Protein AF-A0A7S1X902-F1 (afdb_monomer_lite)

Organism: NCBI:txid63592

Radius of gyration: 15.9 Å; chains: 1; bounding box: 43×31×39 Å

InterPro domains:
  IPR000760 Inositol monophosphatase-like [PF00459] (7-124)
  IPR050725 CysQ/Inositol Monophosphatase [PTHR43028] (8-121)

pLDDT: mean 76.41, std 21.11, range [36.09, 97.38]

Secondary structure (DSSP, 8-state):
-TTTHHHHHHHHHHHHHHHHHH-TTSEEEESS--S-SS------HHHHHHHHHHHHS--S-TT--PPPGGGTT--GGGEEEEEEEEETHHHHHTT-GGG-EEEEEEEETTEEEEEEEE-TT-STT--

Structure (mmCIF, N/CA/C/O backbone):
data_AF-A0A7S1X902-F1
#
_entry.id   AF-A0A7S1X902-F1
#
loop_
_atom_site.group_PDB
_atom_site.id
_atom_site.type_symbol
_atom_site.label_atom_id
_atom_site.label_alt_id
_atom_site.label_comp_id
_atom_site.label_asym_id
_atom_site.label_entity_id
_atom_site.label_seq_id
_atom_site.pdbx_PDB_ins_code
_atom_site.Cartn_x
_atom_site.Cartn_y
_atom_site.Cartn_z
_atom_site.occupancy
_atom_site.B_iso_or_equiv
_atom_site.auth_seq_id
_atom_site.auth_comp_id
_atom_site.auth_asym_id
_atom_site.auth_atom_id
_atom_site.pdbx_PDB_model_num
ATOM 1 N N . VAL A 1 1 ? 23.448 0.709 -5.675 1.00 41.88 1 VAL A N 1
ATOM 2 C CA . VAL A 1 1 ? 22.577 0.749 -4.478 1.00 41.88 1 VAL A CA 1
ATOM 3 C C . VAL A 1 1 ? 21.946 2.131 -4.307 1.00 41.88 1 VAL A C 1
ATOM 5 O O . VAL A 1 1 ? 20.734 2.201 -4.269 1.00 41.88 1 VAL A O 1
ATOM 8 N N . ALA A 1 2 ? 22.709 3.232 -4.360 1.00 37.72 2 ALA A N 1
ATOM 9 C CA . ALA A 1 2 ? 22.186 4.597 -4.160 1.00 37.72 2 ALA A CA 1
ATOM 10 C C . ALA A 1 2 ? 21.297 5.205 -5.278 1.00 37.72 2 ALA A C 1
ATOM 12 O O . ALA A 1 2 ? 20.726 6.265 -5.068 1.00 37.72 2 ALA A O 1
ATOM 13 N N . LEU A 1 3 ? 21.178 4.585 -6.460 1.00 44.16 3 LEU A N 1
ATOM 14 C CA . LEU A 1 3 ? 20.336 5.106 -7.556 1.00 44.16 3 LEU A CA 1
ATOM 15 C C . LEU A 1 3 ? 18.883 4.598 -7.512 1.00 44.16 3 LEU A C 1
ATOM 17 O O . LEU A 1 3 ? 18.047 5.131 -8.231 1.00 44.16 3 LEU A O 1
ATOM 21 N N . PHE A 1 4 ? 18.589 3.579 -6.696 1.00 51.97 4 PHE A N 1
ATOM 22 C CA . PHE A 1 4 ? 17.301 2.873 -6.727 1.00 51.97 4 PHE A CA 1
ATOM 23 C C . PHE A 1 4 ? 16.324 3.384 -5.673 1.00 51.97 4 PHE A C 1
ATOM 25 O O . PHE A 1 4 ? 15.210 3.728 -6.043 1.00 51.97 4 PHE A O 1
ATOM 32 N N . GLY A 1 5 ? 16.794 3.641 -4.446 1.00 60.34 5 GLY A N 1
ATOM 33 C CA . GLY A 1 5 ? 15.951 4.188 -3.373 1.00 60.34 5 GLY A CA 1
ATOM 34 C C . GLY A 1 5 ? 15.288 5.535 -3.689 1.00 60.34 5 GLY A C 1
ATOM 35 O O . GLY A 1 5 ? 14.361 5.926 -2.998 1.00 60.34 5 GLY A O 1
ATOM 36 N N . GLY A 1 6 ? 15.685 6.232 -4.763 1.00 76.06 6 GLY A N 1
ATOM 37 C CA . GLY A 1 6 ? 14.977 7.427 -5.228 1.00 76.06 6 GLY A CA 1
ATOM 38 C C . GLY A 1 6 ? 13.572 7.138 -5.773 1.00 76.06 6 GLY A C 1
ATOM 39 O O . GLY A 1 6 ? 12.684 7.968 -5.601 1.00 76.06 6 GLY A O 1
ATOM 40 N N . THR A 1 7 ? 13.351 5.980 -6.408 1.00 81.56 7 THR A N 1
ATOM 41 C CA . THR A 1 7 ? 12.036 5.621 -6.977 1.00 81.56 7 THR A CA 1
ATOM 42 C C . THR A 1 7 ? 11.106 5.077 -5.898 1.00 81.56 7 THR A C 1
ATOM 44 O O . THR A 1 7 ? 9.955 5.508 -5.817 1.00 81.56 7 THR A O 1
ATOM 47 N N . ASP A 1 8 ? 11.616 4.195 -5.039 1.00 84.00 8 ASP A N 1
ATOM 48 C CA . ASP A 1 8 ? 10.902 3.631 -3.895 1.00 84.00 8 ASP A CA 1
ATOM 49 C C . ASP A 1 8 ? 10.486 4.755 -2.925 1.00 84.00 8 ASP A C 1
ATOM 51 O O . ASP A 1 8 ? 9.298 4.917 -2.636 1.00 84.00 8 ASP A O 1
ATOM 55 N N . THR A 1 9 ? 11.417 5.650 -2.553 1.00 87.50 9 THR A N 1
ATOM 56 C CA . THR A 1 9 ? 11.124 6.815 -1.690 1.00 87.50 9 THR A CA 1
ATOM 57 C C . THR A 1 9 ? 10.093 7.757 -2.314 1.00 87.50 9 THR A C 1
ATOM 59 O O . THR A 1 9 ? 9.140 8.158 -1.644 1.00 87.50 9 THR A O 1
ATOM 62 N N . ALA A 1 10 ? 10.232 8.103 -3.600 1.00 86.38 10 ALA A N 1
ATOM 63 C CA . ALA A 1 10 ? 9.290 9.008 -4.266 1.00 86.38 10 ALA A CA 1
ATOM 64 C C . ALA A 1 10 ? 7.879 8.405 -4.362 1.00 86.38 10 ALA A C 1
ATOM 66 O O . ALA A 1 10 ? 6.875 9.106 -4.197 1.00 86.38 10 ALA A O 1
ATOM 67 N N . THR A 1 11 ? 7.793 7.097 -4.609 1.00 86.25 11 THR A N 1
ATOM 68 C CA . THR A 1 11 ? 6.516 6.380 -4.670 1.00 86.25 11 THR A CA 1
ATOM 69 C C . THR A 1 11 ? 5.881 6.298 -3.282 1.00 86.25 11 THR A C 1
ATOM 71 O O . THR A 1 11 ? 4.689 6.589 -3.137 1.00 86.25 11 THR A O 1
ATOM 74 N N . GLN A 1 12 ? 6.672 6.011 -2.243 1.00 91.94 12 GLN A N 1
ATOM 75 C CA . GLN A 1 12 ? 6.212 6.033 -0.856 1.00 91.94 12 GLN A CA 1
ATOM 76 C C . GLN A 1 12 ? 5.680 7.412 -0.458 1.00 91.94 12 GLN A C 1
ATOM 78 O O . GLN A 1 12 ? 4.578 7.501 0.088 1.00 91.94 12 GLN A O 1
ATOM 83 N N . GLU A 1 13 ? 6.411 8.487 -0.763 1.00 89.38 13 GLU A N 1
ATOM 84 C CA . GLU A 1 13 ? 5.995 9.858 -0.457 1.00 89.38 13 GLU A CA 1
ATOM 85 C C . GLU A 1 13 ? 4.643 10.183 -1.109 1.00 89.38 13 GLU A C 1
ATOM 87 O O . GLU A 1 13 ? 3.725 10.682 -0.448 1.00 89.38 13 GLU A O 1
ATOM 92 N N . ALA A 1 14 ? 4.480 9.833 -2.389 1.00 87.06 14 ALA A N 1
ATOM 93 C CA . ALA A 1 14 ? 3.240 10.055 -3.121 1.00 87.06 14 ALA A CA 1
ATOM 94 C C . ALA A 1 14 ? 2.047 9.314 -2.488 1.00 87.06 14 ALA A C 1
ATOM 96 O O . ALA A 1 14 ? 0.990 9.920 -2.271 1.00 87.06 14 ALA A O 1
ATOM 97 N N . VAL A 1 15 ? 2.213 8.031 -2.146 1.00 87.69 15 VAL A N 1
ATOM 98 C CA . VAL A 1 15 ? 1.165 7.217 -1.505 1.00 87.69 15 VAL A CA 1
ATOM 99 C C . VAL A 1 15 ? 0.843 7.751 -0.109 1.00 87.69 15 VAL A C 1
ATOM 101 O O . VAL A 1 15 ? -0.319 8.045 0.193 1.00 87.69 15 VAL A O 1
ATOM 104 N N . MET A 1 16 ? 1.858 7.937 0.737 1.00 89.44 16 MET A N 1
ATOM 105 C CA . MET A 1 16 ? 1.683 8.402 2.113 1.00 89.44 16 MET A CA 1
ATOM 106 C C . MET A 1 16 ? 1.008 9.767 2.173 1.00 89.44 16 MET A C 1
ATOM 108 O O . MET A 1 16 ? 0.139 9.978 3.016 1.00 89.44 16 MET A O 1
ATOM 112 N N . ARG A 1 17 ? 1.348 10.687 1.268 1.00 86.31 17 ARG A N 1
ATOM 113 C CA . ARG A 1 17 ? 0.721 12.010 1.192 1.00 86.31 17 ARG A CA 1
ATOM 114 C C . ARG A 1 17 ? -0.782 11.923 0.947 1.00 86.31 17 ARG A C 1
ATOM 116 O O . ARG A 1 17 ? -1.547 12.613 1.622 1.00 86.31 17 ARG A O 1
ATOM 123 N N . VAL A 1 18 ? -1.224 11.074 0.018 1.00 87.31 18 VAL A N 1
ATOM 124 C CA . VAL A 1 18 ? -2.658 10.873 -0.243 1.00 87.31 18 VAL A CA 1
ATOM 125 C C . VAL A 1 18 ? -3.338 10.248 0.973 1.00 87.31 18 VAL A C 1
ATOM 127 O O . VAL A 1 18 ? -4.358 10.771 1.427 1.00 87.31 18 VAL A O 1
ATOM 130 N N . LEU A 1 19 ? -2.756 9.190 1.545 1.00 89.00 19 LEU A N 1
ATOM 131 C CA . LEU A 1 19 ? -3.316 8.500 2.709 1.00 89.00 19 LEU A CA 1
ATOM 132 C C . LEU A 1 19 ? -3.439 9.431 3.925 1.00 89.00 19 LEU A C 1
ATOM 134 O O . LEU A 1 19 ? -4.527 9.548 4.483 1.00 89.00 19 LEU A O 1
ATOM 138 N N . ARG A 1 20 ? -2.374 10.166 4.273 1.00 89.31 20 ARG A N 1
ATOM 139 C CA . ARG A 1 20 ? -2.367 11.143 5.379 1.00 89.31 20 ARG A CA 1
ATOM 140 C C . ARG A 1 20 ? -3.351 12.288 5.152 1.00 89.31 20 ARG A C 1
ATOM 142 O O . ARG A 1 20 ? -3.969 12.753 6.103 1.00 89.31 20 ARG A O 1
ATOM 149 N N . SER A 1 21 ? -3.535 12.730 3.903 1.00 87.06 21 SER A N 1
ATOM 150 C CA . SER A 1 21 ? -4.522 13.775 3.587 1.00 87.06 21 SER A CA 1
ATOM 151 C C . SER A 1 21 ? -5.966 13.318 3.813 1.00 87.06 21 SER A C 1
ATOM 153 O O . SER A 1 21 ? -6.843 14.141 4.077 1.00 87.06 21 SER A O 1
ATOM 155 N N . ARG A 1 22 ? -6.224 12.008 3.693 1.00 88.56 22 ARG A N 1
ATOM 156 C CA . ARG A 1 22 ? -7.566 11.429 3.775 1.00 88.56 22 ARG A CA 1
ATOM 157 C C . ARG A 1 22 ? -7.904 10.890 5.163 1.00 88.56 22 ARG A C 1
ATOM 159 O O . ARG A 1 22 ? -9.053 11.044 5.574 1.00 88.56 22 ARG A O 1
ATOM 166 N N . TRP A 1 23 ? -6.927 10.289 5.837 1.00 90.94 23 TRP A N 1
ATOM 167 C CA . TRP A 1 23 ? -7.042 9.626 7.137 1.00 90.94 23 TRP A CA 1
ATOM 168 C C . TRP A 1 23 ? -5.918 10.098 8.067 1.00 90.94 23 TRP A C 1
ATOM 170 O O . TRP A 1 23 ? -4.895 9.422 8.205 1.00 90.94 23 TRP A O 1
ATOM 180 N N . PRO A 1 24 ? -6.064 11.291 8.665 1.00 89.75 24 PRO A N 1
ATOM 181 C CA . PRO A 1 24 ? -4.991 11.934 9.416 1.00 89.75 24 PRO A CA 1
ATOM 182 C C . PRO A 1 24 ? -4.645 11.226 10.733 1.00 89.75 24 PRO A C 1
ATOM 184 O O . PRO A 1 24 ? -3.543 11.432 11.237 1.00 89.75 24 PRO A O 1
ATOM 187 N N . ASN A 1 25 ? -5.548 10.410 11.293 1.00 93.12 25 ASN A N 1
ATOM 188 C CA . ASN A 1 25 ? -5.330 9.739 12.580 1.00 93.12 25 ASN A CA 1
ATOM 189 C C . ASN A 1 25 ? -4.934 8.261 12.431 1.00 93.12 25 ASN A C 1
ATOM 191 O O . ASN A 1 25 ? -4.598 7.613 13.424 1.00 93.12 25 ASN A O 1
ATOM 195 N N . VAL A 1 26 ? -4.967 7.710 11.212 1.00 94.44 26 VAL A N 1
ATOM 196 C CA . VAL A 1 26 ? -4.538 6.331 10.952 1.00 94.44 26 VAL A CA 1
ATOM 197 C C . VAL A 1 26 ? -3.019 6.241 11.033 1.00 94.44 26 VAL A C 1
ATOM 199 O O . VAL A 1 26 ? -2.293 7.047 10.450 1.00 94.44 26 VAL A O 1
ATOM 202 N N . ARG A 1 27 ? -2.515 5.209 11.715 1.00 95.19 27 ARG A N 1
ATOM 203 C CA . ARG A 1 27 ? -1.086 4.893 11.703 1.00 95.19 27 ARG A CA 1
ATOM 204 C C . ARG A 1 27 ? -0.689 4.355 10.328 1.00 95.19 27 ARG A C 1
ATOM 206 O O . ARG A 1 27 ? -1.307 3.416 9.836 1.00 95.19 27 ARG A O 1
ATOM 213 N N . ILE A 1 28 ? 0.365 4.906 9.732 1.00 95.31 28 ILE A N 1
ATOM 214 C CA . ILE A 1 28 ? 0.895 4.464 8.435 1.00 95.31 28 ILE A CA 1
ATOM 215 C C . ILE A 1 28 ? 2.375 4.125 8.610 1.00 95.31 28 ILE A C 1
ATOM 217 O O . ILE A 1 28 ? 3.124 4.929 9.161 1.00 95.31 28 ILE A O 1
ATOM 221 N N . ILE A 1 29 ? 2.778 2.938 8.163 1.00 95.38 29 ILE A N 1
ATOM 222 C CA . ILE A 1 29 ? 4.152 2.427 8.197 1.00 95.38 29 ILE A CA 1
ATOM 223 C C . ILE A 1 29 ? 4.569 2.144 6.754 1.00 95.38 29 ILE A C 1
ATOM 225 O O . ILE A 1 29 ? 3.860 1.427 6.053 1.00 95.38 29 ILE A O 1
ATOM 229 N N . GLY A 1 30 ? 5.682 2.722 6.314 1.00 93.44 30 GLY A N 1
ATOM 230 C CA . GLY A 1 30 ? 6.291 2.431 5.015 1.00 93.44 30 GLY A CA 1
ATOM 231 C C . GLY A 1 30 ? 7.525 1.552 5.153 1.00 93.44 30 GLY A C 1
ATOM 232 O O . GLY A 1 30 ? 8.081 1.464 6.249 1.00 93.44 30 GLY A O 1
ATOM 233 N N . GLU A 1 31 ? 7.930 0.920 4.058 1.00 92.44 31 GLU A N 1
ATOM 234 C CA . GLU A 1 31 ? 9.201 0.200 3.953 1.00 92.44 31 GLU A CA 1
ATOM 235 C C . GLU A 1 31 ? 10.406 1.148 3.985 1.00 92.44 31 GLU A C 1
ATOM 237 O O . GLU A 1 31 ? 11.365 0.890 4.712 1.00 92.44 31 GLU A O 1
ATOM 242 N N . GLU A 1 32 ? 10.343 2.256 3.241 1.00 90.38 32 GLU A N 1
ATOM 243 C CA . GLU A 1 32 ? 11.486 3.156 3.079 1.00 90.38 32 GLU A CA 1
ATOM 244 C C . GLU A 1 32 ? 11.703 4.027 4.320 1.00 90.38 32 GLU A C 1
ATOM 246 O O . GLU A 1 32 ? 10.752 4.561 4.913 1.00 90.38 32 GLU A O 1
ATOM 251 N N . GLU A 1 33 ? 12.973 4.231 4.681 1.00 81.56 33 GLU A N 1
ATOM 252 C CA . GLU A 1 33 ? 13.362 5.166 5.735 1.00 81.56 33 GLU A CA 1
ATOM 253 C C . GLU A 1 33 ? 12.912 6.577 5.346 1.00 81.56 33 GLU A C 1
ATOM 255 O O . GLU A 1 33 ? 13.377 7.170 4.377 1.00 81.56 33 GLU A O 1
ATOM 260 N N . SER A 1 34 ? 11.969 7.121 6.107 1.00 65.19 34 SER A N 1
ATOM 261 C CA . SER A 1 34 ? 11.492 8.487 5.918 1.00 65.19 34 SER A CA 1
ATOM 262 C C . SER A 1 34 ? 12.113 9.368 6.994 1.00 65.19 34 SER A C 1
ATOM 264 O O . SER A 1 34 ? 12.007 9.049 8.179 1.00 65.19 34 SER A O 1
ATOM 266 N N . GLU A 1 35 ? 12.694 10.505 6.611 1.00 54.53 35 GLU A N 1
ATOM 267 C CA . GLU A 1 35 ? 13.064 11.582 7.539 1.00 54.53 35 GLU A CA 1
ATOM 268 C C . GLU A 1 35 ? 11.798 12.292 8.051 1.00 54.53 35 GLU A C 1
ATOM 270 O O . GLU A 1 35 ? 11.613 13.482 7.837 1.00 54.53 35 GLU A O 1
ATOM 275 N N . ASP A 1 36 ? 10.855 11.566 8.652 1.00 48.66 36 ASP A N 1
ATOM 276 C CA . ASP A 1 36 ? 9.597 12.174 9.081 1.00 48.66 36 ASP A CA 1
ATOM 277 C C . ASP A 1 36 ? 8.962 11.466 10.282 1.00 48.66 36 ASP A C 1
ATOM 279 O O . ASP A 1 36 ? 7.821 11.000 10.267 1.00 48.66 36 ASP A O 1
ATOM 283 N N . GLU A 1 37 ? 9.701 11.464 11.392 1.00 43.88 37 GLU A N 1
ATOM 284 C CA . GLU A 1 37 ? 9.077 11.540 12.712 1.00 43.88 37 GLU A CA 1
ATOM 285 C C . GLU A 1 37 ? 8.704 13.007 13.017 1.00 43.88 37 GLU A C 1
ATOM 287 O O . GLU A 1 37 ? 9.315 13.662 13.857 1.00 43.88 37 GLU A O 1
ATOM 292 N N . GLY A 1 38 ? 7.683 13.544 12.330 1.00 42.34 38 GLY A N 1
ATOM 293 C CA . GLY A 1 38 ? 6.896 14.657 12.879 1.00 42.34 38 GLY A CA 1
ATOM 294 C C . GLY A 1 38 ? 6.762 15.977 12.107 1.00 42.34 38 GLY A C 1
ATOM 295 O O . GLY A 1 38 ? 6.382 16.957 12.754 1.00 42.34 38 GLY A O 1
ATOM 296 N N . ALA A 1 39 ? 6.986 16.080 10.792 1.00 36.09 39 ALA A N 1
ATOM 297 C CA . ALA A 1 39 ? 6.715 17.340 10.088 1.00 36.09 39 ALA A CA 1
ATOM 298 C C . ALA A 1 39 ? 5.285 17.418 9.517 1.00 36.09 39 ALA A C 1
ATOM 300 O O . ALA A 1 39 ? 4.803 16.570 8.768 1.00 36.09 39 ALA A O 1
ATOM 301 N N . GLY A 1 40 ? 4.582 18.480 9.917 1.00 38.72 40 GLY A N 1
ATOM 302 C CA . GLY A 1 40 ? 3.241 18.820 9.458 1.00 38.72 40 GLY A CA 1
ATOM 303 C C . GLY A 1 40 ? 3.151 19.133 7.962 1.00 38.72 40 GLY A C 1
ATOM 304 O O . GLY A 1 40 ? 4.133 19.430 7.288 1.00 38.72 40 GLY A O 1
ATOM 305 N N . ALA A 1 41 ? 1.911 19.082 7.476 1.00 46.12 41 ALA A N 1
ATOM 306 C CA . ALA A 1 41 ? 1.493 19.260 6.092 1.00 46.12 41 ALA A CA 1
ATOM 307 C C . ALA A 1 41 ? 2.227 20.388 5.336 1.00 46.12 41 ALA A C 1
ATOM 309 O O . ALA A 1 41 ? 1.940 21.569 5.535 1.00 46.12 41 ALA A O 1
ATOM 310 N N . ALA A 1 42 ? 3.109 20.012 4.406 1.00 41.69 42 ALA A N 1
ATOM 311 C CA . ALA A 1 42 ? 3.642 20.913 3.389 1.00 41.69 42 ALA A CA 1
ATOM 312 C C . ALA A 1 42 ? 2.782 20.886 2.109 1.00 41.69 42 ALA A C 1
ATOM 314 O O . ALA A 1 42 ? 2.196 19.864 1.739 1.00 41.69 42 ALA A O 1
ATOM 315 N N . ASP A 1 43 ? 2.695 22.057 1.472 1.00 46.88 43 ASP A N 1
ATOM 316 C CA . ASP A 1 43 ? 1.733 22.453 0.439 1.00 46.88 43 ASP A CA 1
ATOM 317 C C . ASP A 1 43 ? 1.531 21.414 -0.678 1.00 46.88 43 ASP A C 1
ATOM 319 O O . ASP A 1 43 ? 2.463 20.844 -1.261 1.00 46.88 43 ASP A O 1
ATOM 323 N N . SER A 1 44 ? 0.251 21.118 -0.923 1.00 49.16 44 SER A N 1
ATOM 324 C CA . SER A 1 44 ? -0.187 19.841 -1.466 1.00 49.16 44 SER A CA 1
ATOM 325 C C . SER A 1 44 ? -0.708 19.864 -2.911 1.00 49.16 44 SER A C 1
ATOM 327 O O . SER A 1 44 ? -1.026 18.820 -3.484 1.00 49.16 44 SER A O 1
ATOM 329 N N . THR A 1 45 ? -0.754 21.022 -3.559 1.00 46.19 45 THR A N 1
ATOM 330 C CA . THR A 1 45 ? -1.728 21.260 -4.638 1.00 46.19 45 THR A CA 1
ATOM 331 C C . THR A 1 45 ? -1.493 20.501 -5.955 1.00 46.19 45 THR A C 1
ATOM 333 O O . THR A 1 45 ? -2.451 19.932 -6.478 1.00 46.19 45 THR A O 1
ATOM 336 N N . ALA A 1 46 ? -0.264 20.401 -6.478 1.00 43.50 46 ALA A N 1
ATOM 337 C CA . ALA A 1 46 ? -0.020 19.809 -7.808 1.00 43.50 46 ALA A CA 1
ATOM 338 C C . ALA A 1 46 ? -0.135 18.268 -7.838 1.00 43.50 46 ALA A C 1
ATOM 340 O O . ALA A 1 46 ? -0.886 17.707 -8.637 1.00 43.50 46 ALA A O 1
ATOM 341 N N . PHE A 1 47 ? 0.534 17.568 -6.915 1.00 44.66 47 PHE A N 1
ATOM 342 C CA . PHE A 1 47 ? 0.417 16.108 -6.794 1.00 44.66 47 PHE A CA 1
ATOM 343 C C . PHE A 1 47 ? -0.918 15.668 -6.185 1.00 44.66 47 PHE A C 1
ATOM 345 O O . PHE A 1 47 ? -1.423 14.613 -6.555 1.00 44.66 47 PHE A O 1
ATOM 352 N N . ALA A 1 48 ? -1.549 16.473 -5.315 1.00 45.75 48 ALA A N 1
ATOM 353 C CA . ALA A 1 48 ? -2.914 16.178 -4.880 1.00 45.75 48 ALA A CA 1
ATOM 354 C C . ALA A 1 48 ? -3.905 16.331 -6.037 1.00 45.75 48 ALA A C 1
ATOM 356 O O . ALA A 1 48 ? -4.870 15.586 -6.079 1.00 45.75 48 ALA A O 1
ATOM 357 N N . GLN A 1 49 ? -3.691 17.234 -7.001 1.00 40.72 49 GLN A N 1
ATOM 358 C CA . GLN A 1 49 ? -4.524 17.283 -8.207 1.00 40.72 49 GLN A CA 1
ATOM 359 C C . GLN A 1 49 ? -4.321 16.061 -9.107 1.00 40.72 49 GLN A C 1
ATOM 361 O O . GLN A 1 49 ? -5.316 15.520 -9.576 1.00 40.72 49 GLN A O 1
ATOM 366 N N . ALA A 1 50 ? -3.087 15.579 -9.291 1.00 46.00 50 ALA A N 1
ATOM 367 C CA . ALA A 1 50 ? -2.813 14.358 -10.056 1.00 46.00 50 ALA A CA 1
ATOM 368 C C . ALA A 1 50 ? -3.331 13.088 -9.350 1.00 46.00 50 ALA A C 1
ATOM 370 O O . ALA A 1 50 ? -3.996 12.268 -9.974 1.00 46.00 50 ALA A O 1
ATOM 371 N N . GLY A 1 51 ? -3.119 12.965 -8.036 1.00 47.28 51 GLY A N 1
ATOM 372 C CA . GLY A 1 51 ? -3.652 11.880 -7.208 1.00 47.28 51 GLY A CA 1
ATOM 373 C C . GLY A 1 51 ? -5.176 11.923 -7.087 1.00 47.28 51 GLY A C 1
ATOM 374 O O . GLY A 1 51 ? -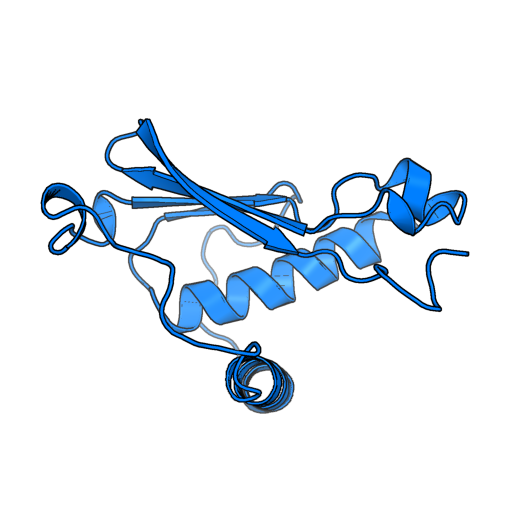5.818 10.880 -7.134 1.00 47.28 51 GLY A O 1
ATOM 375 N N . ARG A 1 52 ? -5.787 13.116 -7.026 1.00 40.66 52 ARG A N 1
ATOM 376 C CA . ARG A 1 52 ? -7.247 13.279 -7.126 1.00 40.66 52 ARG A CA 1
ATOM 377 C C . ARG A 1 52 ? -7.740 12.932 -8.521 1.00 40.66 52 ARG A C 1
ATOM 379 O O . ARG A 1 52 ? -8.745 12.256 -8.603 1.00 40.66 52 ARG A O 1
ATOM 386 N N . ALA A 1 53 ? -7.056 13.318 -9.596 1.00 40.59 53 ALA A N 1
ATOM 387 C CA . ALA A 1 53 ? -7.440 12.953 -10.960 1.00 40.59 53 ALA A CA 1
ATOM 388 C C . ALA A 1 53 ? -7.338 11.436 -11.205 1.00 40.59 53 ALA A C 1
ATOM 390 O O . ALA A 1 53 ? -8.260 10.868 -11.777 1.00 40.59 53 ALA A O 1
ATOM 391 N N . ALA A 1 54 ? -6.291 10.772 -10.702 1.00 46.00 54 ALA A N 1
ATOM 392 C CA . ALA A 1 54 ? -6.119 9.319 -10.776 1.00 46.00 54 ALA A CA 1
ATOM 393 C C . ALA A 1 54 ? -7.114 8.557 -9.879 1.00 46.00 54 ALA A C 1
ATOM 395 O O . ALA A 1 54 ? -7.664 7.541 -10.297 1.00 46.00 54 ALA A O 1
ATOM 396 N N . ALA A 1 55 ? -7.421 9.084 -8.688 1.00 44.50 55 ALA A N 1
ATOM 397 C CA . ALA A 1 55 ? -8.499 8.586 -7.829 1.00 44.50 55 ALA A CA 1
ATOM 398 C C . ALA A 1 55 ? -9.911 8.935 -8.353 1.00 44.50 55 ALA A C 1
ATOM 400 O O . ALA A 1 55 ? -10.890 8.355 -7.892 1.00 44.50 55 ALA A O 1
ATOM 401 N N . MET A 1 56 ? -10.030 9.888 -9.289 1.00 36.25 56 MET A N 1
ATOM 402 C CA . MET A 1 56 ? -11.279 10.315 -9.939 1.00 36.25 56 MET A CA 1
ATOM 403 C C . MET A 1 56 ? -11.476 9.712 -11.331 1.00 36.25 56 MET A C 1
ATOM 405 O O . MET A 1 56 ? -12.575 9.825 -11.872 1.00 36.25 56 MET A O 1
ATOM 409 N N . THR A 1 57 ? -10.477 9.051 -11.920 1.00 37.00 57 THR A N 1
ATOM 410 C CA . THR A 1 57 ? -10.753 8.027 -12.927 1.00 37.00 57 THR A CA 1
ATOM 411 C C . THR A 1 57 ? -11.456 6.901 -12.190 1.00 37.00 57 THR A C 1
ATOM 413 O O . THR A 1 57 ? -10.811 6.252 -11.364 1.00 37.00 57 THR A O 1
ATOM 416 N N . PRO A 1 58 ? -12.758 6.658 -12.423 1.00 38.62 58 PRO A N 1
ATOM 417 C CA . PRO A 1 58 ? -13.395 5.508 -11.823 1.00 38.62 58 PRO A CA 1
ATOM 418 C C . PRO A 1 58 ? -12.613 4.297 -12.321 1.00 38.62 58 PRO A C 1
ATOM 420 O O . PRO A 1 58 ? -12.586 4.018 -13.525 1.00 38.62 58 PRO A O 1
ATOM 423 N N . ALA A 1 59 ? -11.944 3.596 -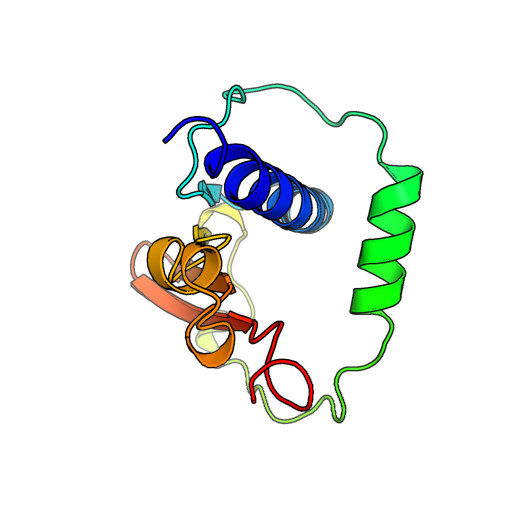11.404 1.00 47.53 59 ALA A N 1
ATOM 424 C CA . ALA A 1 59 ? -11.574 2.217 -11.644 1.00 47.53 59 ALA A CA 1
ATOM 425 C C . ALA A 1 59 ? -12.821 1.559 -12.241 1.00 47.53 59 ALA A C 1
ATOM 427 O O . ALA A 1 59 ? -13.916 1.703 -11.688 1.00 47.53 59 ALA A O 1
ATOM 428 N N . ARG A 1 60 ? -12.689 0.967 -13.435 1.00 45.41 60 ARG A N 1
ATOM 429 C CA . ARG A 1 60 ? -13.799 0.311 -14.132 1.00 45.41 60 ARG A CA 1
ATOM 430 C C . ARG A 1 60 ? -14.585 -0.522 -13.111 1.00 45.41 60 ARG A C 1
ATOM 432 O O . ARG A 1 60 ? -14.075 -1.518 -12.618 1.00 45.41 60 ARG A O 1
ATOM 439 N N . SER A 1 61 ? -15.819 -0.091 -12.842 1.00 45.94 61 SER A N 1
ATOM 440 C CA . SER A 1 61 ? -16.799 -0.721 -11.951 1.00 45.94 61 SER A CA 1
ATOM 441 C C . SER A 1 61 ? -16.485 -0.694 -10.443 1.00 45.94 61 SER A C 1
ATOM 443 O O . SER A 1 61 ? -16.052 -1.684 -9.855 1.00 45.94 61 SER A O 1
ATOM 445 N N . GLU A 1 62 ? -16.888 0.388 -9.772 1.00 56.25 62 GLU A N 1
ATOM 446 C CA . GLU A 1 62 ? -17.386 0.319 -8.390 1.00 56.25 62 GLU A CA 1
ATOM 447 C C . GLU A 1 62 ? -18.527 -0.722 -8.302 1.00 56.25 62 GLU A C 1
ATOM 449 O O . GLU A 1 62 ? -19.581 -0.516 -8.896 1.00 56.25 62 GLU A O 1
ATOM 454 N N . SER A 1 63 ? -18.328 -1.852 -7.601 1.00 52.31 63 SER A N 1
ATOM 455 C CA . SER A 1 63 ? -19.386 -2.519 -6.792 1.00 52.31 63 SER A CA 1
ATOM 456 C C . SER A 1 63 ? -18.988 -3.837 -6.098 1.00 52.31 63 SER A C 1
ATOM 458 O O . SER A 1 63 ? -19.759 -4.311 -5.267 1.00 52.31 63 SER A O 1
ATOM 460 N N . THR A 1 64 ? -17.826 -4.449 -6.357 1.00 61.69 64 THR A N 1
ATOM 461 C CA . THR A 1 64 ? -17.585 -5.821 -5.842 1.00 61.69 64 THR A CA 1
ATOM 462 C C . THR A 1 64 ? -16.950 -5.897 -4.449 1.00 61.69 64 THR A C 1
ATOM 464 O O . THR A 1 64 ? -17.012 -6.948 -3.813 1.00 61.69 64 THR A O 1
ATOM 467 N N . ILE A 1 65 ? -16.348 -4.818 -3.935 1.00 70.56 65 ILE A N 1
ATOM 468 C CA . ILE A 1 65 ? -15.732 -4.851 -2.599 1.00 70.56 65 ILE A CA 1
ATOM 469 C C . ILE A 1 65 ? -16.832 -4.705 -1.545 1.00 70.56 65 ILE A C 1
ATOM 471 O O . ILE A 1 65 ? -17.273 -3.606 -1.213 1.00 70.56 65 ILE A O 1
ATOM 475 N N . GLN A 1 66 ? -17.293 -5.838 -1.020 1.00 81.44 66 GLN A N 1
ATOM 476 C CA . GLN A 1 66 ? -18.204 -5.870 0.116 1.00 81.44 66 GLN A CA 1
ATOM 477 C C . GLN A 1 66 ? -17.413 -5.724 1.413 1.00 81.44 66 GLN A C 1
ATOM 479 O O . GLN A 1 66 ? -16.603 -6.582 1.750 1.00 81.44 66 GLN A O 1
ATOM 484 N N . THR A 1 67 ? -17.674 -4.658 2.168 1.00 83.94 67 THR A N 1
ATOM 485 C CA . THR A 1 67 ? -17.124 -4.500 3.519 1.00 83.94 67 THR A CA 1
ATOM 486 C C . THR A 1 67 ? -17.942 -5.338 4.513 1.00 83.94 67 THR A C 1
ATOM 488 O O . THR A 1 67 ? -19.143 -5.059 4.677 1.00 83.94 67 THR A O 1
ATOM 491 N N . PRO A 1 68 ? -17.327 -6.331 5.193 1.00 88.19 68 PRO A N 1
ATOM 492 C CA . PRO A 1 68 ? -17.957 -7.067 6.289 1.00 88.19 68 PRO A CA 1
ATOM 493 C C . PRO A 1 68 ? -18.521 -6.117 7.346 1.00 88.19 68 PRO A C 1
ATOM 495 O O . PRO A 1 68 ? -17.966 -5.041 7.584 1.00 88.19 68 PRO A O 1
ATOM 498 N N . ASN A 1 69 ? -19.635 -6.487 7.978 1.00 88.56 69 ASN A N 1
ATOM 499 C CA . ASN A 1 69 ? -20.344 -5.598 8.905 1.00 88.56 69 ASN A CA 1
ATOM 500 C C . ASN A 1 69 ? -19.473 -5.170 10.091 1.00 88.56 69 ASN A C 1
ATOM 502 O O . ASN A 1 69 ? -19.563 -4.029 10.541 1.00 88.56 69 ASN A O 1
ATOM 506 N N . GLU A 1 70 ? -18.593 -6.060 10.535 1.00 87.56 70 GLU A N 1
ATOM 507 C CA . GLU A 1 70 ? -17.652 -5.871 11.634 1.00 87.56 70 GLU A CA 1
ATOM 508 C C . GLU A 1 70 ? -16.612 -4.779 11.329 1.00 87.56 70 GLU A C 1
ATOM 510 O O . GLU A 1 70 ? -16.053 -4.191 12.248 1.00 87.56 70 GLU A O 1
ATOM 515 N N . LEU A 1 71 ? -16.381 -4.472 10.046 1.00 88.62 71 LEU A N 1
ATOM 516 C CA . LEU A 1 71 ? -15.390 -3.495 9.582 1.00 88.62 71 LEU A CA 1
ATOM 517 C C . LEU A 1 71 ? -16.006 -2.150 9.162 1.00 88.62 71 LEU A C 1
ATOM 519 O O . LEU A 1 71 ? -15.283 -1.227 8.798 1.00 88.62 71 LEU A O 1
ATOM 523 N N . ARG A 1 72 ? -17.337 -1.997 9.211 1.00 85.94 72 ARG A N 1
ATOM 524 C CA . ARG A 1 72 ? -18.026 -0.782 8.720 1.00 85.94 72 ARG A CA 1
ATOM 525 C C . ARG A 1 72 ? -17.892 0.438 9.627 1.00 85.94 72 ARG A C 1
ATOM 527 O O . ARG A 1 72 ? -18.156 1.551 9.180 1.00 85.94 72 ARG A O 1
ATOM 534 N N . ARG A 1 73 ? -17.594 0.237 10.911 1.00 88.00 73 ARG A N 1
ATOM 535 C CA . ARG A 1 73 ? -17.554 1.295 11.935 1.00 88.00 73 ARG A CA 1
ATOM 536 C C . ARG A 1 73 ? -16.385 1.071 12.885 1.00 88.00 73 ARG A C 1
ATOM 538 O O . ARG A 1 73 ? -16.577 0.789 14.063 1.00 88.00 73 ARG A O 1
ATOM 545 N N . VAL A 1 74 ? -15.184 1.159 12.336 1.00 92.00 74 VAL A N 1
ATOM 546 C CA . VAL A 1 74 ? -13.930 1.083 13.089 1.00 92.00 74 VAL A CA 1
ATOM 547 C C . VAL A 1 74 ? -13.342 2.484 13.230 1.00 92.00 74 VAL A C 1
ATOM 549 O O . VAL A 1 74 ? -13.564 3.328 12.362 1.00 92.00 74 VAL A O 1
ATOM 552 N N . SER A 1 75 ? -12.644 2.749 14.334 1.00 93.19 75 SER A N 1
ATOM 553 C CA . SER A 1 75 ? -11.956 4.028 14.522 1.00 93.19 75 SER A CA 1
ATOM 554 C C . SER A 1 75 ? -10.614 4.027 13.786 1.00 93.19 75 SER A C 1
ATOM 556 O O . SER A 1 75 ? -10.014 2.969 13.583 1.00 93.19 75 SER A O 1
ATOM 558 N N . GLU A 1 76 ? -10.145 5.204 13.373 1.00 92.06 76 GLU A N 1
ATOM 559 C CA . GLU A 1 76 ? -8.883 5.351 12.638 1.00 92.06 76 GLU A CA 1
ATOM 560 C C . GLU A 1 76 ? -7.674 4.905 13.471 1.00 92.06 76 GLU A C 1
ATOM 562 O O . GLU A 1 76 ? -6.754 4.277 12.958 1.00 92.06 76 GLU A O 1
ATOM 567 N N . GLU A 1 77 ? -7.713 5.138 14.778 1.00 93.19 77 GLU A N 1
ATOM 568 C CA . GLU A 1 77 ? -6.628 4.839 15.718 1.00 93.19 77 GLU A CA 1
ATOM 569 C C . GLU A 1 77 ? -6.455 3.330 15.950 1.00 93.19 77 GLU A C 1
ATOM 571 O O . GLU A 1 77 ? -5.407 2.876 16.408 1.00 93.19 77 GLU A O 1
ATOM 576 N N . ALA A 1 78 ? -7.491 2.541 15.648 1.00 94.12 78 ALA A N 1
ATOM 577 C CA . ALA A 1 78 ? -7.439 1.084 15.687 1.00 94.12 78 ALA A CA 1
ATOM 578 C C . ALA A 1 78 ? -6.827 0.478 14.413 1.00 94.12 78 ALA A C 1
ATOM 580 O O . ALA A 1 78 ? -6.543 -0.727 14.388 1.00 94.12 78 ALA A O 1
ATOM 581 N N . LEU A 1 79 ? -6.657 1.289 13.364 1.00 96.31 79 LEU A N 1
ATOM 582 C CA . LEU A 1 79 ? -6.122 0.874 12.078 1.00 96.31 79 LEU A CA 1
ATOM 583 C C . LEU A 1 79 ? -4.619 1.137 11.985 1.00 96.31 79 LEU A C 1
ATOM 585 O O . LEU A 1 79 ? -4.091 2.125 12.495 1.00 96.31 79 LEU A O 1
ATOM 589 N N . CYS A 1 80 ? -3.935 0.262 11.256 1.00 97.25 80 CYS A N 1
ATOM 590 C CA . CYS A 1 80 ? -2.583 0.515 10.782 1.00 97.25 80 CYS A CA 1
ATOM 591 C C . CYS A 1 80 ? -2.476 0.100 9.318 1.00 97.25 80 CYS A C 1
ATOM 593 O O . CYS A 1 80 ? -2.840 -1.028 8.969 1.00 97.25 80 CYS A O 1
ATOM 595 N N . ILE A 1 81 ? -1.982 1.015 8.487 1.00 97.31 81 ILE A N 1
ATOM 596 C CA . ILE A 1 81 ? -1.697 0.797 7.072 1.00 97.31 81 ILE A CA 1
ATOM 597 C C . ILE A 1 81 ? -0.202 0.528 6.908 1.00 97.31 81 ILE A C 1
ATOM 599 O O . ILE A 1 81 ? 0.622 1.243 7.472 1.00 97.31 81 ILE A O 1
ATOM 603 N N . PHE A 1 82 ? 0.130 -0.489 6.127 1.00 97.38 82 PHE A N 1
ATOM 604 C CA . PHE A 1 82 ? 1.486 -0.839 5.725 1.00 97.38 82 PHE A CA 1
ATOM 605 C C . PHE A 1 82 ? 1.633 -0.559 4.233 1.00 97.38 82 PHE A C 1
ATOM 607 O O . PHE A 1 82 ? 0.740 -0.926 3.467 1.00 97.38 82 PHE A O 1
ATOM 614 N N . VAL A 1 83 ? 2.717 0.095 3.836 1.00 95.81 83 VAL A N 1
ATOM 615 C CA . VAL A 1 83 ? 3.003 0.463 2.448 1.00 95.81 83 VAL A CA 1
ATOM 616 C C . VAL A 1 83 ? 4.348 -0.126 2.055 1.00 95.81 83 VAL A C 1
ATOM 618 O O . VAL A 1 83 ? 5.362 0.227 2.649 1.00 95.81 83 VAL A O 1
ATOM 621 N N . ASP A 1 84 ? 4.331 -0.981 1.043 1.00 95.00 84 ASP A N 1
ATOM 622 C CA . ASP A 1 84 ? 5.505 -1.332 0.250 1.00 95.00 84 ASP A CA 1
ATOM 623 C C . ASP A 1 84 ? 5.332 -0.596 -1.093 1.00 95.00 84 ASP A C 1
ATOM 625 O O . ASP A 1 84 ? 4.382 -0.875 -1.845 1.00 95.00 84 ASP A O 1
ATOM 629 N N . PRO A 1 85 ? 6.126 0.459 -1.339 1.00 91.56 85 PRO A N 1
ATOM 630 C CA . PRO A 1 85 ? 5.932 1.326 -2.491 1.00 91.56 85 PRO A CA 1
ATOM 631 C C . PRO A 1 85 ? 6.264 0.626 -3.814 1.00 91.56 85 PRO A C 1
ATOM 633 O O . PRO A 1 85 ? 5.671 0.977 -4.843 1.00 91.56 85 PRO A O 1
ATOM 636 N N . LEU A 1 86 ? 7.187 -0.336 -3.792 1.00 92.12 86 LEU A N 1
ATOM 637 C CA . LEU A 1 86 ? 7.746 -0.985 -4.968 1.00 92.12 86 LEU A CA 1
ATOM 638 C C . LEU A 1 86 ? 8.286 -2.372 -4.572 1.00 92.12 86 LEU A C 1
ATOM 640 O O . LEU A 1 86 ? 9.483 -2.575 -4.387 1.00 92.12 86 LEU A O 1
ATOM 644 N N . ASP A 1 87 ? 7.388 -3.353 -4.548 1.00 91.94 87 ASP A N 1
ATOM 645 C CA . ASP A 1 87 ? 7.756 -4.759 -4.425 1.00 91.94 87 ASP A CA 1
ATOM 646 C C . ASP A 1 87 ? 8.355 -5.226 -5.759 1.00 91.94 87 ASP A C 1
ATOM 648 O O . ASP A 1 87 ? 7.862 -4.891 -6.846 1.00 91.94 87 ASP A O 1
ATOM 652 N N . GLY A 1 88 ? 9.444 -5.989 -5.685 1.00 90.56 88 GLY A N 1
ATOM 653 C CA . GLY A 1 88 ? 10.229 -6.375 -6.857 1.00 90.56 88 GLY A CA 1
ATOM 654 C C . GLY A 1 88 ? 11.228 -5.309 -7.325 1.00 90.56 88 GLY A C 1
ATOM 655 O O . GLY A 1 88 ? 11.474 -5.184 -8.525 1.00 90.56 88 GLY A O 1
ATOM 656 N N . THR A 1 89 ? 11.862 -4.550 -6.419 1.00 88.25 89 THR A N 1
ATOM 657 C CA . THR A 1 89 ? 12.902 -3.554 -6.767 1.00 88.25 89 THR A CA 1
ATOM 658 C C . THR A 1 89 ? 14.001 -4.133 -7.658 1.00 88.25 89 THR A C 1
ATOM 660 O O . THR A 1 89 ? 14.461 -3.489 -8.601 1.00 88.25 89 THR A O 1
ATOM 663 N N . ARG A 1 90 ? 14.424 -5.380 -7.416 1.00 88.19 90 ARG A N 1
ATOM 664 C CA . ARG A 1 90 ? 15.420 -6.055 -8.263 1.00 88.19 90 ARG A CA 1
ATOM 665 C C . ARG A 1 90 ? 14.889 -6.276 -9.680 1.00 88.19 90 ARG A C 1
ATOM 667 O O . ARG A 1 90 ? 15.602 -6.014 -10.647 1.00 88.19 90 ARG A O 1
ATOM 674 N N . GLU A 1 91 ? 13.664 -6.761 -9.802 1.00 91.38 91 GLU A N 1
ATOM 675 C CA . GLU A 1 91 ? 12.968 -7.004 -11.062 1.00 91.38 91 GLU A CA 1
ATOM 676 C C . GLU A 1 91 ? 12.784 -5.701 -11.844 1.00 91.38 91 GLU A C 1
ATOM 678 O O . GLU A 1 91 ? 13.080 -5.672 -13.038 1.00 91.38 91 GLU A O 1
ATOM 683 N N . PHE A 1 92 ? 12.419 -4.612 -11.163 1.00 89.31 92 PHE A N 1
ATOM 684 C CA . PHE A 1 92 ? 12.325 -3.274 -11.744 1.00 89.31 92 PHE A CA 1
ATOM 685 C C . PHE A 1 92 ? 13.649 -2.837 -12.380 1.00 89.31 92 PHE A C 1
ATOM 687 O O . PHE A 1 92 ? 13.688 -2.428 -13.541 1.00 89.31 92 PHE A O 1
ATOM 694 N N . VAL A 1 93 ? 14.758 -2.996 -11.652 1.00 87.38 93 VAL A N 1
ATOM 695 C CA . VAL A 1 93 ? 16.103 -2.651 -12.142 1.00 87.38 93 VAL A CA 1
ATOM 696 C C . VAL A 1 93 ? 16.532 -3.520 -13.321 1.00 87.38 93 VAL A C 1
ATOM 698 O O . VAL A 1 93 ? 17.236 -3.055 -14.217 1.00 87.38 93 VAL A O 1
ATOM 701 N N . GLU A 1 94 ? 16.114 -4.781 -13.336 1.00 90.06 94 GLU A N 1
ATOM 702 C CA . GLU A 1 94 ? 16.425 -5.731 -14.404 1.00 90.06 94 GLU A CA 1
ATOM 703 C C . GLU A 1 94 ? 15.422 -5.675 -15.570 1.00 90.06 94 GLU A C 1
ATOM 705 O O . GLU A 1 94 ? 15.519 -6.483 -16.494 1.00 90.06 94 GLU A O 1
ATOM 710 N N . GLY A 1 95 ? 14.481 -4.722 -15.553 1.00 86.69 95 GLY A N 1
ATOM 711 C CA . GLY A 1 95 ? 13.491 -4.514 -16.611 1.00 86.69 95 GLY A CA 1
ATOM 712 C C . GLY A 1 95 ? 12.382 -5.568 -16.665 1.00 86.69 95 GLY A C 1
ATOM 713 O O . GLY A 1 95 ? 11.629 -5.604 -17.633 1.00 86.69 95 GLY A O 1
ATOM 714 N N . ARG A 1 96 ? 12.253 -6.421 -15.642 1.00 89.31 96 ARG A N 1
ATOM 715 C CA . ARG A 1 96 ? 11.153 -7.389 -15.494 1.00 89.31 96 ARG A CA 1
ATOM 716 C C . ARG A 1 96 ? 9.950 -6.719 -14.840 1.00 89.31 96 ARG A C 1
ATOM 718 O O . ARG A 1 96 ? 9.641 -6.940 -13.672 1.00 89.31 96 ARG A O 1
ATOM 725 N N . LEU A 1 97 ? 9.325 -5.818 -15.587 1.00 89.38 97 LEU A N 1
ATOM 726 C CA . LEU A 1 97 ? 8.313 -4.907 -15.056 1.00 89.38 97 LEU A CA 1
ATOM 727 C C . LEU A 1 97 ? 7.001 -5.604 -14.664 1.00 89.38 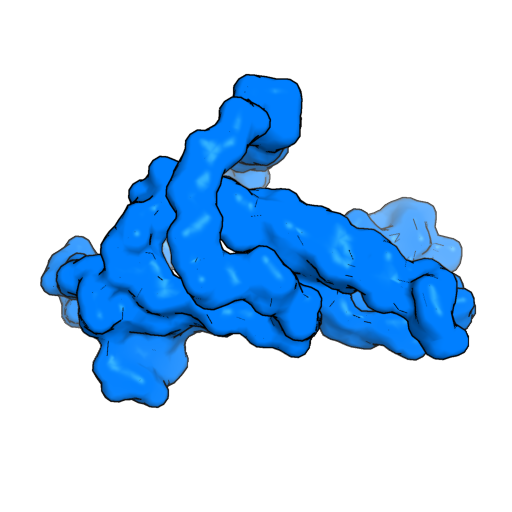97 LEU A C 1
ATOM 729 O O . LEU A 1 97 ? 6.261 -5.094 -13.828 1.00 89.38 97 LEU A O 1
ATOM 733 N N . ASP A 1 98 ? 6.724 -6.778 -15.224 1.00 89.31 98 ASP A N 1
ATOM 734 C CA . ASP A 1 98 ? 5.557 -7.608 -14.913 1.00 89.31 98 ASP A CA 1
ATOM 735 C C . ASP A 1 98 ? 5.545 -8.134 -13.469 1.00 89.31 98 ASP A C 1
ATOM 737 O O . ASP A 1 98 ? 4.479 -8.427 -12.925 1.00 89.31 98 ASP A O 1
ATOM 741 N N . ALA A 1 99 ? 6.717 -8.220 -12.839 1.00 89.75 99 ALA A N 1
ATOM 742 C CA . ALA A 1 99 ? 6.865 -8.639 -11.453 1.00 89.75 99 ALA A CA 1
ATOM 743 C C . ALA A 1 99 ? 6.753 -7.484 -10.441 1.00 89.75 99 ALA A C 1
ATOM 745 O O . ALA A 1 99 ? 6.725 -7.750 -9.243 1.00 89.75 99 ALA A O 1
ATOM 746 N N . VAL A 1 100 ? 6.677 -6.228 -10.897 1.00 91.44 100 VAL A N 1
ATOM 747 C CA . VAL A 1 100 ? 6.682 -5.054 -10.013 1.00 91.44 100 VAL A CA 1
ATOM 748 C C . VAL A 1 100 ? 5.280 -4.737 -9.511 1.00 91.44 100 VAL A C 1
ATOM 750 O O . VAL A 1 100 ? 4.328 -4.646 -10.296 1.00 91.44 100 VAL A O 1
ATOM 753 N N . GLN A 1 101 ? 5.156 -4.524 -8.202 1.00 93.62 101 GLN A N 1
ATOM 754 C CA . GLN A 1 101 ? 3.881 -4.245 -7.542 1.00 93.62 101 GLN A CA 1
ATOM 755 C C . GLN A 1 101 ? 4.013 -3.093 -6.546 1.00 93.62 101 GLN A C 1
ATOM 757 O O . GLN A 1 101 ? 5.086 -2.812 -6.036 1.00 93.62 101 GLN A O 1
ATOM 762 N N . THR A 1 102 ? 2.899 -2.437 -6.237 1.00 93.44 102 THR A N 1
ATOM 763 C CA . THR A 1 102 ? 2.791 -1.558 -5.063 1.00 93.44 102 THR A CA 1
ATOM 764 C C . THR A 1 102 ? 1.800 -2.192 -4.102 1.00 93.44 102 THR A C 1
ATOM 766 O O . THR A 1 102 ? 0.660 -2.466 -4.496 1.00 93.44 102 THR A O 1
ATOM 769 N N . LEU A 1 103 ? 2.195 -2.424 -2.852 1.00 96.00 103 LEU A N 1
ATOM 770 C CA . LEU A 1 103 ? 1.382 -3.153 -1.881 1.00 96.00 103 LEU A CA 1
ATOM 771 C C . LEU A 1 103 ? 0.903 -2.228 -0.763 1.00 96.00 103 LEU A C 1
ATOM 773 O O . LEU A 1 103 ? 1.667 -1.480 -0.157 1.00 96.00 103 LEU A O 1
ATOM 777 N N . ILE A 1 104 ? -0.390 -2.318 -0.453 1.00 96.56 104 ILE A N 1
ATOM 778 C CA . ILE A 1 104 ? -0.992 -1.657 0.704 1.00 96.56 104 ILE A CA 1
ATOM 779 C C . ILE A 1 104 ? -1.675 -2.718 1.560 1.00 96.56 104 ILE A C 1
ATOM 781 O O . ILE A 1 104 ? -2.645 -3.340 1.128 1.00 96.56 104 ILE A O 1
ATOM 785 N N . GLY A 1 105 ? -1.203 -2.904 2.788 1.00 97.38 105 GLY A N 1
ATOM 786 C CA . GLY A 1 105 ? -1.830 -3.760 3.794 1.00 97.38 105 GLY A CA 1
ATOM 787 C C . GLY A 1 105 ? -2.613 -2.937 4.811 1.00 97.38 105 GLY A C 1
ATOM 788 O O . GLY A 1 105 ? -2.144 -1.896 5.255 1.00 97.38 105 GLY A O 1
ATOM 789 N N . ILE A 1 106 ? -3.792 -3.403 5.222 1.00 96.38 106 ILE A N 1
ATOM 790 C CA . ILE A 1 106 ? -4.610 -2.751 6.252 1.00 96.38 106 ILE A CA 1
ATOM 791 C C . ILE A 1 106 ? -4.844 -3.736 7.388 1.00 96.38 106 ILE A C 1
ATOM 793 O O . ILE A 1 106 ? -5.369 -4.835 7.188 1.00 96.38 106 ILE A O 1
ATOM 797 N N . SER A 1 107 ? -4.497 -3.316 8.600 1.00 97.31 107 SER A N 1
ATOM 798 C CA . SER A 1 107 ? -4.752 -4.070 9.822 1.00 97.31 107 SER A CA 1
ATOM 799 C C . SER A 1 107 ? -5.689 -3.328 10.766 1.00 97.31 107 SER A C 1
ATOM 801 O O . SER A 1 107 ? -5.697 -2.101 10.803 1.00 97.31 107 SER A O 1
ATOM 803 N N . LEU A 1 108 ? -6.453 -4.093 11.543 1.00 96.38 108 LEU A N 1
ATOM 804 C CA . LEU A 1 108 ? -7.312 -3.637 12.629 1.00 96.38 108 LEU A CA 1
ATOM 805 C C . LEU A 1 108 ? -6.904 -4.380 13.903 1.00 96.38 108 LEU A C 1
ATOM 807 O O . LEU A 1 108 ? -6.914 -5.613 13.929 1.00 96.38 108 LEU A O 1
ATOM 811 N N . TYR A 1 109 ? -6.523 -3.650 14.954 1.00 94.50 109 TYR A N 1
ATOM 812 C CA . TYR A 1 109 ? -6.004 -4.231 16.204 1.00 94.50 109 TYR A CA 1
ATOM 813 C C . TYR A 1 109 ? -4.879 -5.262 15.973 1.00 94.50 109 TYR A C 1
ATOM 815 O O . TYR A 1 109 ? -4.853 -6.333 16.581 1.00 94.50 109 TYR A O 1
ATOM 823 N N . GLY A 1 110 ? -3.970 -4.960 15.038 1.00 94.12 110 GLY A N 1
ATOM 824 C CA . GLY A 1 110 ? -2.839 -5.822 14.681 1.00 94.12 110 GLY A CA 1
ATOM 825 C C . GLY A 1 110 ? -3.192 -7.058 13.844 1.00 94.12 110 GLY A C 1
ATOM 826 O O . GLY A 1 110 ? -2.304 -7.848 13.535 1.00 94.12 110 GLY A O 1
ATOM 827 N N . ARG A 1 111 ? -4.459 -7.249 13.450 1.00 95.50 111 ARG A N 1
ATOM 828 C CA . ARG A 1 111 ? -4.877 -8.323 12.534 1.00 95.50 111 ARG A CA 1
ATOM 829 C C . ARG A 1 111 ? -5.074 -7.768 11.133 1.00 95.50 111 ARG A C 1
ATOM 831 O O . ARG A 1 111 ? -5.771 -6.772 10.981 1.00 95.50 111 ARG A O 1
ATOM 838 N N . SER A 1 112 ? -4.501 -8.410 10.117 1.00 95.94 112 SER A N 1
ATOM 839 C CA . SER A 1 112 ? -4.750 -8.040 8.718 1.00 95.94 112 SER A CA 1
ATOM 840 C C . SER A 1 112 ? -6.225 -8.253 8.362 1.00 95.94 112 SER A C 1
ATOM 842 O O . SER A 1 112 ? -6.793 -9.298 8.686 1.00 95.94 112 SER A O 1
ATOM 844 N N . VAL A 1 113 ? -6.847 -7.252 7.739 1.00 95.12 113 VAL A N 1
ATOM 845 C CA . VAL A 1 113 ? -8.281 -7.253 7.397 1.00 95.12 113 VAL A CA 1
ATOM 846 C C . VAL A 1 113 ? -8.561 -6.922 5.935 1.00 95.12 113 VAL A C 1
ATOM 848 O O . VAL A 1 113 ? -9.617 -7.295 5.429 1.00 95.12 113 VAL A O 1
ATOM 851 N N . ALA A 1 114 ? -7.646 -6.233 5.255 1.00 94.19 114 ALA A N 1
ATOM 852 C CA . ALA A 1 114 ? -7.764 -5.902 3.840 1.00 94.19 114 ALA A CA 1
ATOM 853 C C . ALA A 1 114 ? -6.389 -5.591 3.237 1.00 94.19 114 ALA A C 1
ATOM 855 O O . ALA A 1 114 ? -5.419 -5.354 3.956 1.00 94.19 114 ALA A O 1
ATOM 856 N N . GLY A 1 115 ? -6.328 -5.546 1.909 1.00 94.00 115 GLY A N 1
ATOM 857 C CA . GLY A 1 115 ? -5.163 -5.065 1.186 1.00 94.00 115 GLY A CA 1
ATOM 858 C C . GLY A 1 115 ? -5.506 -4.657 -0.240 1.00 94.00 115 GLY A C 1
ATOM 859 O O . GLY A 1 115 ? -6.572 -5.001 -0.755 1.00 94.00 115 GLY A O 1
ATOM 860 N N . ALA A 1 116 ? -4.601 -3.909 -0.856 1.00 92.12 116 ALA A N 1
ATOM 861 C CA . ALA A 1 116 ? -4.661 -3.518 -2.254 1.00 92.12 116 ALA A CA 1
ATOM 862 C C . ALA A 1 116 ? -3.307 -3.782 -2.91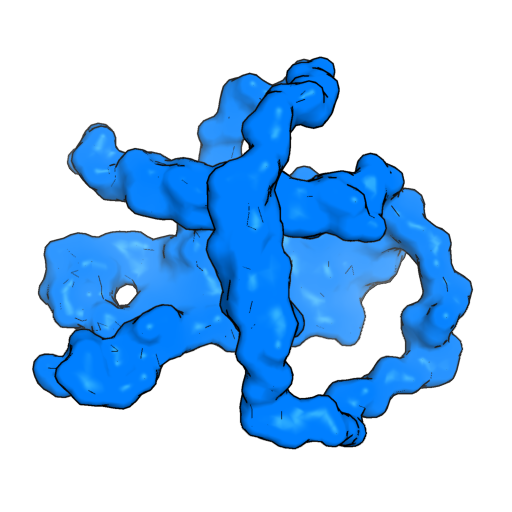7 1.00 92.12 116 ALA A C 1
ATOM 864 O O . ALA A 1 116 ? -2.262 -3.584 -2.301 1.00 92.12 116 ALA A O 1
ATOM 865 N N . VAL A 1 117 ? -3.357 -4.216 -4.175 1.00 92.38 117 VAL A N 1
ATOM 866 C CA . VAL A 1 117 ? -2.182 -4.456 -5.015 1.00 92.38 117 VAL A CA 1
ATOM 867 C C . VAL A 1 117 ? -2.314 -3.585 -6.257 1.00 92.38 117 VAL A C 1
ATOM 869 O O . VAL A 1 117 ? -3.280 -3.713 -7.012 1.00 92.38 117 VAL A O 1
ATOM 872 N N . GLY A 1 118 ? -1.362 -2.677 -6.444 1.00 90.50 118 GLY A N 1
ATOM 873 C CA . GLY A 1 118 ? -1.181 -1.918 -7.672 1.00 90.50 118 GLY A CA 1
ATOM 874 C C . GLY A 1 118 ? -0.266 -2.681 -8.622 1.00 90.50 118 GLY A C 1
ATOM 875 O O . GLY A 1 118 ? 0.811 -3.103 -8.219 1.00 90.50 118 GLY A O 1
ATOM 876 N N . LEU A 1 119 ? -0.690 -2.844 -9.876 1.00 89.56 119 LEU A N 1
ATOM 877 C CA . LEU A 1 119 ? 0.092 -3.492 -10.935 1.00 89.56 119 LEU A CA 1
ATOM 878 C C . LEU A 1 119 ? 0.424 -2.453 -12.021 1.00 89.56 119 LEU A C 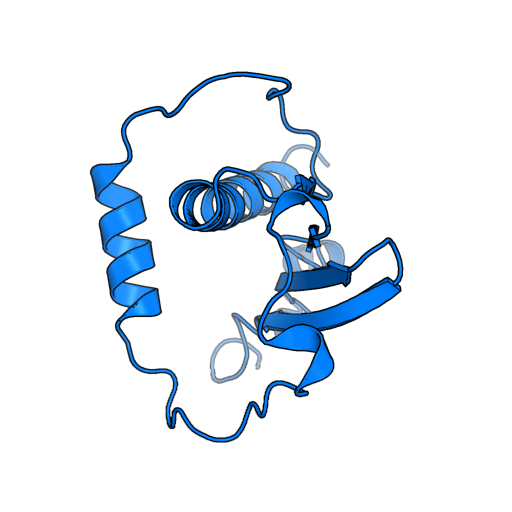1
ATOM 880 O O . LEU A 1 119 ? -0.279 -2.386 -13.033 1.00 89.56 119 LEU A O 1
ATOM 884 N N . PRO A 1 120 ? 1.433 -1.588 -11.803 1.00 85.19 120 PRO A N 1
ATOM 885 C CA . PRO A 1 120 ? 1.667 -0.402 -12.634 1.00 85.19 120 PRO A CA 1
ATOM 886 C C . PRO A 1 120 ? 2.040 -0.713 -14.089 1.00 85.19 120 PRO A C 1
ATOM 888 O O . PRO A 1 120 ? 1.756 0.096 -14.970 1.00 85.19 120 PRO A O 1
ATOM 891 N N . PHE A 1 121 ? 2.634 -1.879 -14.356 1.00 86.12 121 PHE A N 1
ATOM 892 C CA . PHE A 1 121 ? 3.135 -2.251 -15.686 1.00 86.12 121 PHE A CA 1
ATOM 893 C C . PHE A 1 121 ? 2.358 -3.397 -16.343 1.00 86.12 121 PHE A C 1
ATOM 895 O O . PHE A 1 121 ? 2.795 -3.952 -17.351 1.00 86.12 121 PHE A O 1
ATOM 902 N N . LEU A 1 122 ? 1.184 -3.752 -15.810 1.00 79.38 122 LEU A N 1
ATOM 903 C CA . LEU A 1 122 ? 0.343 -4.782 -16.414 1.00 79.38 122 LEU A CA 1
ATOM 904 C C . LEU A 1 122 ? -0.184 -4.307 -17.783 1.00 79.38 122 LEU A C 1
ATOM 906 O O . LEU A 1 122 ? -0.935 -3.336 -17.861 1.00 79.38 122 LEU A O 1
ATOM 910 N N . GLY A 1 123 ? 0.176 -5.00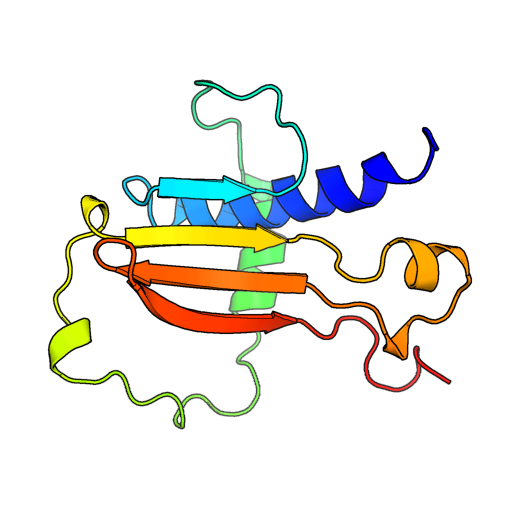8 -18.862 1.00 67.81 123 GLY A N 1
ATOM 911 C CA . GLY A 1 123 ? -0.255 -4.695 -20.231 1.00 67.81 123 GLY A CA 1
ATOM 912 C C . GLY A 1 123 ? 0.919 -4.483 -21.189 1.00 67.81 123 GLY A C 1
ATOM 913 O O . GLY A 1 123 ? 1.926 -5.174 -21.092 1.00 67.81 123 GLY A O 1
ATOM 914 N N . GLU A 1 124 ? 0.792 -3.532 -22.120 1.00 55.34 124 GLU A N 1
ATOM 915 C CA . GLU A 1 124 ? 1.752 -3.280 -23.219 1.00 55.34 124 GLU A CA 1
ATOM 916 C C . GLU A 1 124 ? 3.173 -2.898 -22.753 1.00 55.34 124 GLU A C 1
ATOM 918 O O . GLU A 1 124 ? 4.103 -2.898 -23.552 1.00 55.34 124 GLU A O 1
ATOM 923 N N . TRP A 1 125 ? 3.344 -2.600 -21.463 1.00 54.25 125 TRP A N 1
ATOM 924 C CA . TRP A 1 125 ? 4.617 -2.251 -20.827 1.00 54.25 125 TRP A CA 1
ATOM 925 C C . TRP A 1 125 ? 5.340 -3.445 -20.176 1.00 54.25 125 TRP A C 1
ATOM 927 O O . TRP A 1 125 ? 6.475 -3.286 -19.741 1.00 54.25 125 TRP A O 1
ATOM 937 N N . GLY A 1 126 ? 4.696 -4.616 -20.094 1.00 49.44 126 GLY A N 1
ATOM 938 C CA . GLY A 1 126 ? 5.221 -5.830 -19.453 1.00 49.44 126 GLY A CA 1
ATOM 939 C C . GLY A 1 126 ? 5.542 -6.979 -20.422 1.00 49.44 126 GLY A C 1
ATOM 940 O O . GLY A 1 126 ? 5.486 -8.135 -20.008 1.00 49.44 126 GLY A O 1
ATOM 941 N N . GLN A 1 127 ? 5.790 -6.688 -21.707 1.00 45.62 127 GLN A N 1
ATOM 942 C CA . GLN A 1 127 ? 6.191 -7.655 -22.748 1.00 45.62 127 GLN A CA 1
ATOM 943 C C . GLN A 1 127 ? 7.633 -7.418 -23.198 1.00 45.62 127 GLN A C 1
ATOM 945 O O . GLN A 1 127 ? 7.995 -6.235 -23.388 1.00 45.62 127 GLN A O 1
#

Sequence (127 aa):
VALFGGTDTATQEAVMRVLRSRWPNVRIIGEEESEDEGAGAADSTAFAQAGRAAAMTPARSESTIQTPNELRRVSEEALCIFVDPLDGTREFVEGRLDAVQTLIGISLYGRSVAGAVGLPFLGEWGQ

Foldseek 3Di:
DVVQVVQQVVLCVLVVLVVCVVQVQAAEAEPDDDPDPDDDDDDDPPSVVVVVVVVPPPPPDPDDDDDDPVRPDADRNQKYKYWRRWDPSVCVVVQQLQRIWIKIFMDGNPHTDDIDIHSPQPDPSRD